Protein AF-A0AAE1Z637-F1 (afdb_monomer)

Mean predicted aligned error: 5.22 Å

Structure (mmCIF, N/CA/C/O backbone):
data_AF-A0AAE1Z637-F1
#
_entry.id   AF-A0AAE1Z637-F1
#
loop_
_atom_site.group_PDB
_atom_site.id
_atom_site.type_symbol
_atom_site.label_atom_id
_atom_site.label_alt_id
_atom_site.label_comp_id
_atom_site.label_asym_id
_atom_site.label_entity_id
_atom_site.label_seq_id
_atom_site.pdbx_PDB_ins_code
_atom_site.Cartn_x
_atom_site.Cartn_y
_atom_site.Cartn_z
_atom_site.occupancy
_atom_site.B_iso_or_equiv
_atom_site.auth_seq_id
_atom_site.auth_comp_id
_atom_site.auth_asym_id
_atom_site.auth_atom_id
_atom_site.pdbx_PDB_model_num
ATOM 1 N N . MET A 1 1 ? -5.690 -10.274 1.312 1.00 83.50 1 MET A N 1
ATOM 2 C CA . MET A 1 1 ? -5.830 -10.899 -0.022 1.00 83.50 1 MET A CA 1
ATOM 3 C C . MET A 1 1 ? -4.459 -10.932 -0.679 1.00 83.50 1 MET A C 1
ATOM 5 O O . MET A 1 1 ? -3.728 -9.970 -0.498 1.00 83.50 1 MET A O 1
ATOM 9 N N . VAL A 1 2 ? -4.098 -12.010 -1.378 1.00 82.44 2 VAL A N 1
ATOM 10 C CA . VAL A 1 2 ? -2.857 -12.088 -2.174 1.00 82.44 2 VAL A CA 1
ATOM 11 C C . VAL A 1 2 ? -3.231 -12.005 -3.644 1.00 82.44 2 VAL A C 1
ATOM 13 O O . VAL A 1 2 ? -4.194 -12.647 -4.063 1.00 82.44 2 VAL A O 1
ATOM 16 N N . VAL A 1 3 ? -2.482 -11.216 -4.402 1.00 83.62 3 VAL A N 1
ATOM 17 C CA . VAL A 1 3 ? -2.595 -11.095 -5.853 1.00 83.62 3 VAL A CA 1
ATOM 18 C C . VAL A 1 3 ? -1.228 -11.421 -6.443 1.00 83.62 3 VAL A C 1
ATOM 20 O O . VAL A 1 3 ? -0.223 -10.888 -5.987 1.00 83.62 3 VAL A O 1
ATOM 23 N N . ASN A 1 4 ? -1.186 -12.304 -7.437 1.00 80.94 4 ASN A N 1
ATOM 24 C CA . ASN A 1 4 ? 0.057 -12.692 -8.102 1.00 80.94 4 ASN A CA 1
ATOM 25 C C . ASN A 1 4 ? 0.212 -11.911 -9.403 1.00 80.94 4 ASN A C 1
ATOM 27 O O . ASN A 1 4 ? -0.778 -11.692 -10.110 1.00 80.94 4 ASN A O 1
ATOM 31 N N . HIS A 1 5 ? 1.440 -11.521 -9.734 1.00 79.56 5 HIS A N 1
ATOM 32 C CA . HIS A 1 5 ? 1.734 -10.949 -11.039 1.00 79.56 5 HIS A CA 1
ATOM 33 C C . HIS A 1 5 ? 1.483 -11.981 -12.153 1.00 79.56 5 HIS A C 1
ATOM 35 O O . HIS A 1 5 ? 1.718 -13.179 -11.984 1.00 79.56 5 HIS A O 1
ATOM 41 N N . GLY A 1 6 ? 0.980 -11.516 -13.301 1.00 72.69 6 GLY A N 1
ATOM 42 C CA . GLY A 1 6 ? 0.591 -12.389 -14.416 1.00 72.69 6 GLY A CA 1
ATOM 43 C C . GLY A 1 6 ? 1.769 -13.070 -15.118 1.00 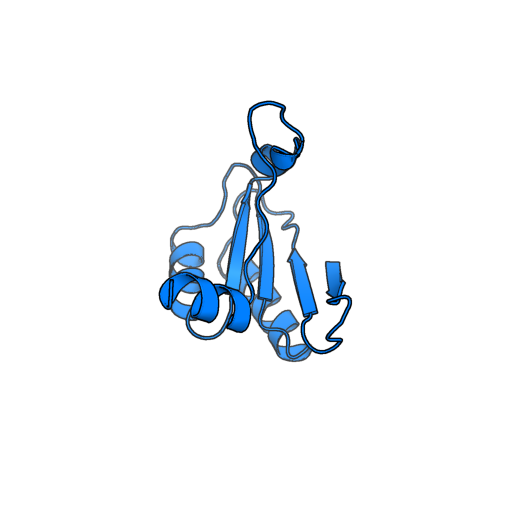72.69 6 GLY A C 1
ATOM 44 O O . GLY A 1 6 ? 1.596 -14.135 -15.702 1.00 72.69 6 GLY A O 1
ATOM 45 N N . GLU A 1 7 ? 2.958 -12.473 -15.039 1.00 72.50 7 GLU A N 1
ATOM 46 C CA . GLU A 1 7 ? 4.166 -12.950 -15.727 1.00 72.50 7 GLU A CA 1
ATOM 47 C C . GLU A 1 7 ? 5.258 -13.447 -14.769 1.00 72.50 7 GLU A C 1
ATOM 49 O O . GLU A 1 7 ? 6.084 -14.265 -15.164 1.00 72.50 7 GLU A O 1
ATOM 54 N N . ASP A 1 8 ? 5.247 -12.996 -13.508 1.00 74.56 8 ASP A N 1
ATOM 55 C CA . ASP A 1 8 ? 6.256 -13.359 -12.506 1.00 74.56 8 ASP A CA 1
ATOM 56 C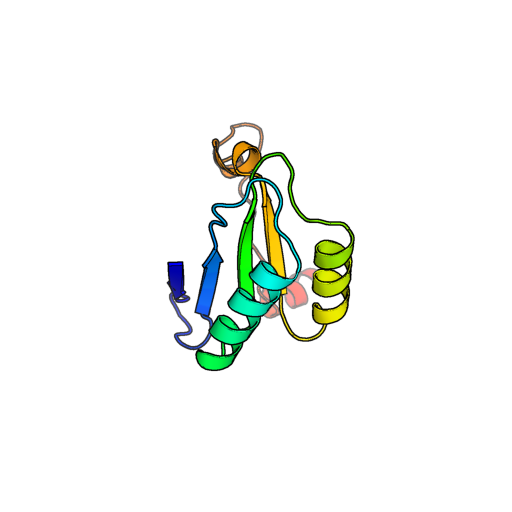 C . ASP A 1 8 ? 5.574 -13.890 -11.235 1.00 74.56 8 ASP A C 1
ATOM 58 O O . ASP A 1 8 ? 5.111 -13.112 -10.403 1.00 74.56 8 ASP A O 1
ATOM 62 N N . PRO A 1 9 ? 5.517 -15.216 -11.040 1.00 71.25 9 PRO A N 1
ATOM 63 C CA . PRO A 1 9 ? 4.920 -15.813 -9.849 1.00 71.25 9 PRO A CA 1
ATOM 64 C C . PRO A 1 9 ? 5.605 -15.411 -8.533 1.00 71.25 9 PRO A C 1
ATOM 66 O O . PRO A 1 9 ? 5.017 -15.617 -7.471 1.00 71.25 9 PRO A O 1
ATOM 69 N N . ALA A 1 10 ? 6.839 -14.890 -8.582 1.00 72.38 10 ALA A N 1
ATOM 70 C CA . ALA A 1 10 ? 7.563 -14.410 -7.408 1.00 72.38 10 ALA A CA 1
ATOM 71 C C . ALA A 1 10 ? 7.204 -12.959 -7.035 1.00 72.38 10 ALA A C 1
ATOM 73 O O . ALA A 1 10 ? 7.418 -12.562 -5.887 1.00 72.38 10 ALA A O 1
ATOM 74 N N . ASP A 1 11 ? 6.623 -12.180 -7.957 1.00 78.31 11 ASP A N 1
ATOM 75 C CA . ASP A 1 11 ? 6.096 -10.841 -7.672 1.00 78.31 11 ASP A CA 1
ATOM 76 C C . ASP A 1 11 ? 4.657 -10.961 -7.153 1.00 78.31 11 ASP A C 1
ATOM 78 O O . ASP A 1 11 ? 3.661 -10.903 -7.880 1.00 78.31 11 ASP A O 1
ATOM 82 N N . MET A 1 12 ? 4.563 -11.209 -5.850 1.00 85.81 12 MET A N 1
ATOM 83 C CA . MET A 1 12 ? 3.302 -11.256 -5.119 1.00 85.81 12 MET A CA 1
ATOM 84 C C . MET A 1 12 ? 2.993 -9.891 -4.498 1.00 85.81 12 MET A C 1
ATOM 86 O O . MET A 1 12 ? 3.878 -9.180 -4.015 1.00 85.81 12 MET A O 1
ATOM 90 N N . LEU A 1 13 ? 1.710 -9.541 -4.461 1.00 90.94 13 LEU A N 1
ATOM 91 C CA . LEU A 1 13 ? 1.199 -8.321 -3.852 1.00 90.94 13 LEU A CA 1
ATOM 92 C C . LEU A 1 13 ? 0.143 -8.663 -2.807 1.00 90.94 13 LEU A C 1
ATOM 94 O O . LEU A 1 13 ? -0.875 -9.297 -3.093 1.00 90.94 13 LEU A O 1
ATOM 98 N N . TYR A 1 14 ? 0.355 -8.179 -1.590 1.00 94.25 14 TYR A N 1
ATOM 99 C CA . TYR A 1 14 ? -0.653 -8.251 -0.544 1.00 94.25 14 TYR A CA 1
ATOM 100 C C . TYR A 1 14 ? -1.611 -7.059 -0.604 1.00 94.25 14 TYR A C 1
ATOM 102 O O . TYR A 1 14 ? -1.191 -5.924 -0.770 1.00 94.25 14 TYR A O 1
ATOM 110 N N . VAL A 1 15 ? -2.903 -7.297 -0.400 1.00 94.88 15 VAL A N 1
ATOM 111 C CA . VAL A 1 15 ? -3.903 -6.247 -0.166 1.00 94.88 15 VAL A CA 1
ATOM 112 C C . VAL A 1 15 ? -4.560 -6.503 1.186 1.00 94.88 15 VAL A C 1
ATOM 114 O O . VAL A 1 15 ? -5.214 -7.538 1.383 1.00 94.88 15 VAL A O 1
ATOM 117 N N . PHE A 1 16 ? -4.353 -5.586 2.127 1.00 95.06 16 PHE A N 1
ATOM 118 C CA . PHE A 1 16 ? -4.880 -5.650 3.487 1.00 95.06 16 PHE A CA 1
ATOM 119 C C . PHE A 1 16 ? -6.019 -4.649 3.677 1.00 95.06 16 PHE A C 1
ATOM 121 O O . PHE A 1 16 ? -5.890 -3.482 3.315 1.00 95.06 16 PHE A O 1
ATOM 128 N N . PHE A 1 17 ? -7.093 -5.117 4.311 1.00 94.38 17 PHE A N 1
ATOM 129 C CA . PHE A 1 17 ? -8.250 -4.326 4.730 1.00 94.38 17 PHE A CA 1
ATOM 130 C C . PHE A 1 17 ? -8.327 -4.394 6.260 1.00 94.38 17 PHE A C 1
ATOM 132 O O . PHE A 1 17 ? -8.846 -5.372 6.800 1.00 94.38 17 PHE A O 1
ATOM 139 N N . PRO A 1 18 ? -7.715 -3.448 6.987 1.00 93.19 18 PRO A N 1
ATOM 140 C CA . PRO A 1 18 ? -7.773 -3.413 8.438 1.00 93.19 18 PRO A CA 1
ATOM 141 C C . PRO A 1 18 ? -9.197 -3.103 8.909 1.00 93.19 18 PRO A C 1
ATOM 143 O O . PRO A 1 18 ? -9.815 -2.151 8.447 1.00 93.19 18 PRO A O 1
ATOM 146 N N . GLU A 1 19 ? -9.698 -3.875 9.871 1.00 89.50 19 GLU A N 1
ATOM 147 C CA . GLU A 1 19 ? -11.019 -3.631 10.476 1.00 89.50 19 GLU A CA 1
ATOM 148 C C . GLU A 1 19 ? -11.020 -2.403 11.405 1.00 89.50 19 GLU A C 1
ATOM 150 O O . GLU A 1 19 ? -12.064 -1.812 11.673 1.00 89.50 19 GLU A O 1
ATOM 155 N N . GLU A 1 20 ? -9.846 -2.016 11.913 1.00 90.00 20 GLU A N 1
ATOM 156 C CA . GLU A 1 20 ? -9.677 -0.871 12.805 1.00 90.00 20 GLU A CA 1
ATOM 157 C C . GLU A 1 20 ? -9.846 0.454 12.042 1.00 90.00 20 GLU A C 1
ATOM 159 O O . GLU A 1 20 ? -9.101 0.717 11.099 1.00 90.00 20 GLU A O 1
ATOM 164 N N . GLU A 1 21 ? -10.709 1.354 12.534 1.00 90.06 21 GLU A N 1
ATOM 165 C CA . GLU A 1 21 ? -10.829 2.714 11.976 1.00 90.06 21 GLU A CA 1
ATOM 166 C C . GLU A 1 21 ? -9.484 3.451 11.958 1.00 90.06 21 GLU A C 1
ATOM 168 O O . GLU A 1 21 ? -9.189 4.209 11.034 1.00 90.06 21 GLU A O 1
ATOM 173 N N . LYS A 1 22 ? -8.673 3.240 13.007 1.00 94.69 22 LYS A N 1
ATOM 174 C CA . LYS A 1 22 ? -7.338 3.816 13.150 1.00 94.69 22 LYS A CA 1
ATOM 175 C C . LYS A 1 22 ? -6.292 2.731 13.367 1.00 94.69 22 LYS A C 1
ATOM 177 O O . LYS A 1 22 ? -6.165 2.187 14.464 1.00 94.69 22 LYS A O 1
ATOM 182 N N . VAL A 1 23 ? -5.497 2.487 12.336 1.00 94.81 23 VAL A N 1
ATOM 183 C CA . VAL A 1 23 ? -4.517 1.404 12.290 1.00 94.81 23 VAL A CA 1
ATOM 184 C C . VAL A 1 23 ? -3.299 1.741 13.142 1.00 94.81 23 VAL A C 1
ATOM 186 O O . VAL A 1 23 ? -2.642 2.772 12.959 1.00 94.81 23 VAL A O 1
ATOM 189 N N . ASN A 1 24 ? -2.988 0.849 14.079 1.00 94.25 24 ASN A N 1
ATOM 190 C CA . ASN A 1 24 ? -1.874 0.997 15.011 1.00 94.25 24 ASN A CA 1
ATOM 191 C C . ASN A 1 24 ? -0.649 0.137 14.622 1.00 94.25 24 ASN A C 1
ATOM 193 O O . ASN A 1 24 ? -0.673 -0.675 13.698 1.00 94.25 24 ASN A O 1
ATOM 197 N N . MET A 1 25 ? 0.447 0.296 15.372 1.00 91.88 25 MET A N 1
ATOM 198 C CA . MET A 1 25 ? 1.713 -0.410 15.125 1.00 91.88 25 MET A CA 1
ATOM 199 C C . MET A 1 25 ? 1.608 -1.939 15.241 1.00 91.88 25 MET A C 1
ATOM 201 O O . MET A 1 25 ? 2.331 -2.661 14.556 1.00 91.88 25 MET A O 1
ATOM 205 N N . LYS A 1 26 ? 0.739 -2.449 16.123 1.00 92.94 26 LYS A N 1
ATOM 206 C CA . LYS A 1 26 ? 0.568 -3.894 16.326 1.00 92.94 26 LYS A CA 1
ATOM 207 C C . LYS A 1 26 ? 0.024 -4.536 15.052 1.00 92.94 26 LYS A C 1
ATOM 209 O O . LYS A 1 26 ? 0.551 -5.560 14.624 1.00 92.94 26 LYS A O 1
ATOM 214 N N . THR A 1 27 ? -0.961 -3.890 14.436 1.00 93.50 27 THR A N 1
ATOM 215 C CA . THR A 1 27 ? -1.590 -4.318 13.183 1.00 93.50 27 THR A CA 1
ATOM 216 C C . THR A 1 27 ? -0.590 -4.296 12.026 1.00 93.50 27 THR A C 1
ATOM 218 O O . THR A 1 27 ? -0.409 -5.306 11.351 1.00 93.50 27 THR A O 1
ATOM 221 N N . VAL A 1 28 ? 0.173 -3.205 11.872 1.00 92.44 28 VAL A N 1
ATOM 222 C CA . VAL A 1 28 ? 1.232 -3.112 10.845 1.00 92.44 28 VAL A CA 1
ATOM 223 C C . VAL A 1 28 ? 2.289 -4.208 11.019 1.00 92.44 28 VAL A C 1
ATOM 225 O O . VAL A 1 28 ? 2.671 -4.862 10.051 1.00 92.44 28 VAL A O 1
ATOM 228 N N . ARG A 1 29 ? 2.741 -4.465 12.253 1.00 92.00 29 ARG A N 1
ATOM 229 C CA . ARG A 1 29 ? 3.730 -5.519 12.524 1.00 92.00 29 ARG A CA 1
ATOM 230 C C . ARG A 1 29 ? 3.192 -6.919 12.214 1.00 92.00 29 ARG A C 1
ATOM 232 O O . ARG A 1 29 ? 3.955 -7.754 11.739 1.00 92.00 29 ARG A O 1
ATOM 239 N N . ALA A 1 30 ? 1.908 -7.177 12.460 1.00 93.75 30 ALA A N 1
ATOM 240 C CA . ALA A 1 30 ? 1.285 -8.446 12.093 1.00 93.75 30 ALA A CA 1
ATOM 241 C C . ALA A 1 30 ? 1.311 -8.667 10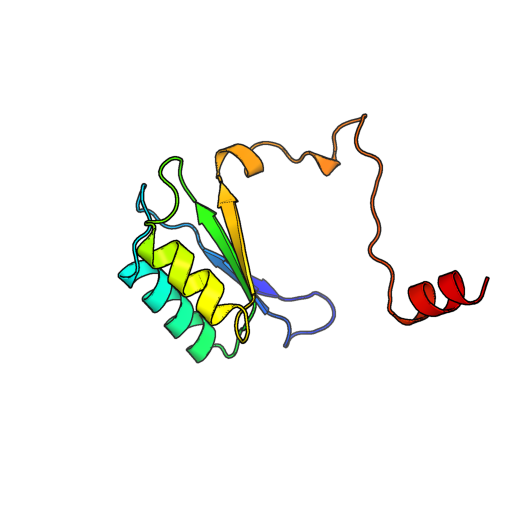.571 1.00 93.75 30 ALA A C 1
ATOM 243 O O . ALA A 1 30 ? 1.731 -9.735 10.128 1.00 93.75 30 ALA A O 1
ATOM 244 N N . TYR A 1 31 ? 0.971 -7.644 9.780 1.00 93.12 31 TYR A N 1
ATOM 245 C CA . TYR A 1 31 ? 1.037 -7.719 8.315 1.00 93.12 31 TYR A CA 1
ATOM 246 C C . TYR A 1 31 ? 2.458 -7.934 7.805 1.00 93.12 31 TYR A C 1
ATOM 248 O O . TYR A 1 31 ? 2.684 -8.792 6.959 1.00 93.12 31 TYR A O 1
ATOM 256 N N . LEU A 1 32 ? 3.435 -7.227 8.371 1.00 91.50 32 LEU A N 1
ATOM 257 C CA . LEU A 1 32 ? 4.844 -7.408 8.020 1.00 91.50 32 LEU A CA 1
ATOM 258 C C . LEU A 1 32 ? 5.350 -8.824 8.308 1.00 91.50 32 LEU A C 1
ATOM 260 O O . LEU A 1 32 ? 6.095 -9.380 7.506 1.00 91.50 32 LEU A O 1
ATOM 264 N N . ASN A 1 33 ? 4.946 -9.415 9.435 1.00 92.44 33 ASN A N 1
ATOM 265 C CA . ASN A 1 33 ? 5.311 -10.792 9.760 1.00 92.44 33 ASN A CA 1
ATOM 266 C C . ASN A 1 33 ? 4.722 -11.779 8.746 1.00 92.44 33 ASN A C 1
ATOM 268 O O . ASN A 1 33 ? 5.421 -12.696 8.323 1.00 92.44 33 ASN A O 1
ATOM 272 N N . GLN A 1 34 ? 3.467 -11.571 8.337 1.00 91.62 34 GLN A N 1
ATOM 273 C CA . GLN A 1 34 ? 2.821 -12.386 7.308 1.00 91.62 34 GLN A CA 1
ATOM 274 C C . GLN A 1 34 ? 3.535 -12.243 5.956 1.00 91.62 34 GLN A C 1
ATOM 276 O O . GLN A 1 34 ? 3.927 -13.237 5.355 1.00 91.62 34 GLN A O 1
ATOM 281 N N . MET A 1 35 ? 3.807 -11.009 5.524 1.00 91.56 35 MET A N 1
ATOM 282 C CA . MET A 1 35 ? 4.568 -10.735 4.301 1.00 91.56 35 MET A CA 1
ATOM 283 C C . MET A 1 35 ? 5.952 -11.394 4.322 1.00 91.56 35 MET A C 1
ATOM 285 O O . MET A 1 35 ? 6.383 -11.975 3.329 1.00 91.56 35 MET A O 1
ATOM 289 N N . GLN A 1 36 ? 6.640 -11.344 5.465 1.00 90.69 36 GLN A N 1
ATOM 290 C CA . GLN A 1 36 ? 7.947 -11.970 5.632 1.00 90.69 36 GLN A CA 1
ATOM 291 C C . GLN A 1 36 ? 7.876 -13.501 5.555 1.00 90.69 36 GLN A C 1
ATOM 293 O O . GLN A 1 36 ? 8.785 -14.112 4.996 1.00 90.69 36 GLN A O 1
ATOM 298 N N . GLN A 1 37 ? 6.828 -14.115 6.109 1.00 90.94 37 GLN A N 1
ATOM 299 C CA . GLN A 1 37 ? 6.623 -15.563 6.050 1.00 90.94 37 GLN A CA 1
ATOM 300 C C . GLN A 1 37 ? 6.439 -16.047 4.607 1.00 90.94 37 GLN A C 1
ATOM 302 O O . GLN A 1 37 ? 7.005 -17.072 4.230 1.00 90.94 37 GLN A O 1
ATOM 307 N N . ASP A 1 38 ? 5.739 -15.259 3.795 1.00 88.44 38 ASP A N 1
ATOM 308 C CA . ASP A 1 38 ? 5.455 -15.582 2.395 1.00 88.44 38 ASP A CA 1
ATOM 309 C C . ASP A 1 38 ? 6.477 -14.982 1.419 1.00 88.44 38 ASP A C 1
ATOM 311 O O . ASP A 1 38 ? 6.259 -14.969 0.211 1.00 88.44 38 ASP A O 1
ATOM 315 N N . SER A 1 39 ? 7.603 -14.465 1.931 1.00 88.00 39 SER A N 1
ATOM 316 C CA . SER A 1 39 ? 8.686 -13.856 1.139 1.00 88.00 39 SER A CA 1
ATOM 317 C C . SER A 1 39 ? 8.203 -12.784 0.151 1.00 88.00 39 SER A C 1
ATOM 319 O O . SER A 1 39 ? 8.730 -12.647 -0.950 1.00 88.00 39 SER A O 1
ATOM 321 N N . THR A 1 40 ? 7.198 -12.012 0.561 1.00 88.25 40 THR A N 1
ATOM 322 C CA . THR A 1 40 ? 6.595 -10.931 -0.217 1.00 88.25 40 THR A CA 1
ATOM 323 C C . THR A 1 40 ? 7.033 -9.579 0.335 1.00 88.25 40 THR A C 1
ATOM 325 O O . THR A 1 40 ? 7.077 -9.374 1.548 1.00 88.25 40 THR A O 1
ATOM 328 N N . TYR A 1 41 ? 7.321 -8.624 -0.550 1.00 89.38 41 TYR A N 1
ATOM 329 C CA . TYR A 1 41 ? 7.841 -7.309 -0.153 1.00 89.38 41 TYR A CA 1
ATOM 330 C C . TYR A 1 41 ? 6.912 -6.144 -0.485 1.00 89.38 41 TYR A C 1
ATOM 332 O O . TYR A 1 41 ? 7.200 -5.015 -0.092 1.00 89.38 41 TYR A O 1
ATOM 340 N N . ARG A 1 42 ? 5.790 -6.404 -1.163 1.00 91.75 42 ARG A N 1
ATOM 341 C CA . ARG A 1 42 ? 4.848 -5.379 -1.617 1.00 91.75 42 ARG A CA 1
ATOM 342 C C . ARG A 1 42 ? 3.483 -5.586 -0.985 1.00 91.75 42 ARG A C 1
ATOM 344 O O . ARG A 1 42 ? 2.953 -6.700 -0.995 1.00 91.75 42 ARG A O 1
ATOM 351 N N . ALA A 1 43 ? 2.902 -4.516 -0.456 1.00 94.31 43 ALA A N 1
ATOM 352 C CA . ALA A 1 43 ? 1.518 -4.542 -0.019 1.00 94.31 43 ALA A CA 1
ATOM 353 C C . ALA A 1 43 ? 0.808 -3.199 -0.177 1.00 94.31 43 ALA A C 1
ATOM 355 O O . ALA A 1 43 ? 1.407 -2.133 -0.043 1.00 94.31 43 ALA A O 1
ATOM 356 N N . ILE A 1 44 ? -0.500 -3.288 -0.384 1.00 94.88 44 ILE A N 1
ATOM 357 C CA . ILE A 1 44 ? -1.454 -2.194 -0.323 1.00 94.88 44 ILE A CA 1
ATOM 358 C C . ILE A 1 44 ? -2.237 -2.308 0.986 1.00 94.88 44 ILE A C 1
ATOM 360 O O . ILE A 1 44 ? -2.776 -3.368 1.313 1.00 94.88 44 ILE A O 1
ATOM 364 N N . LEU A 1 45 ? -2.323 -1.208 1.726 1.00 94.62 45 LEU A N 1
ATOM 365 C CA . LEU A 1 45 ? -3.205 -1.044 2.873 1.00 94.62 45 LEU A CA 1
ATOM 366 C C . LEU A 1 45 ? -4.379 -0.153 2.474 1.00 94.62 45 LEU A C 1
ATOM 368 O O . LEU A 1 45 ? -4.189 1.015 2.137 1.00 94.62 45 LEU A O 1
ATOM 3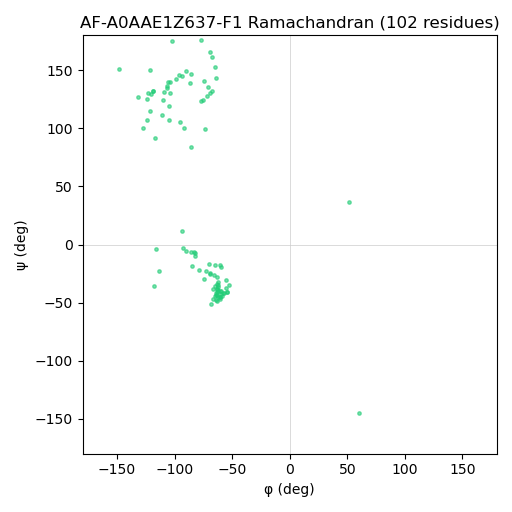72 N N . VAL A 1 46 ? -5.588 -0.695 2.564 1.00 95.56 46 VAL A N 1
ATOM 373 C CA . VAL A 1 46 ? -6.829 0.050 2.346 1.00 95.56 46 VAL A CA 1
ATOM 374 C C . VAL A 1 46 ? -7.345 0.521 3.703 1.00 95.56 46 VAL A C 1
ATOM 376 O O . VAL A 1 46 ? -7.792 -0.284 4.508 1.00 95.56 46 VAL A O 1
ATOM 379 N N . LEU A 1 47 ? -7.190 1.809 3.998 1.00 95.19 47 LEU A N 1
ATOM 380 C CA . LEU A 1 47 ? -7.445 2.425 5.298 1.00 95.19 47 LEU A CA 1
ATOM 381 C C . LEU A 1 47 ? -8.838 3.061 5.370 1.00 95.19 47 LEU A C 1
ATOM 383 O O . LEU A 1 47 ? -9.301 3.692 4.424 1.00 95.19 47 LEU A O 1
ATOM 387 N N . GLN A 1 48 ? -9.450 3.004 6.549 1.00 94.44 48 GLN A N 1
ATOM 388 C CA . GLN A 1 48 ? -10.648 3.782 6.868 1.00 94.44 48 GLN A CA 1
ATOM 389 C C . GLN A 1 48 ? -10.303 5.254 7.175 1.00 94.44 48 GLN A C 1
ATOM 391 O O . GLN A 1 48 ? -9.135 5.639 7.260 1.00 94.44 48 GLN A O 1
ATOM 396 N N . GLU A 1 49 ? -11.326 6.085 7.397 1.00 91.81 49 GLU A N 1
ATOM 397 C CA . GLU A 1 49 ? -11.228 7.551 7.522 1.00 91.81 49 GLU A CA 1
ATOM 398 C C . GLU A 1 49 ? -10.188 8.044 8.550 1.00 91.81 49 GLU A C 1
ATOM 400 O O . GLU A 1 49 ? -9.522 9.055 8.325 1.00 91.81 49 GLU A O 1
ATOM 405 N N . LYS A 1 50 ? -9.987 7.332 9.672 1.00 92.81 50 LYS A N 1
ATOM 406 C CA . LYS A 1 50 ? -9.022 7.756 10.709 1.00 92.81 50 LYS A CA 1
ATOM 407 C C . LYS A 1 50 ? -7.573 7.354 10.409 1.00 92.81 50 LYS A C 1
ATOM 409 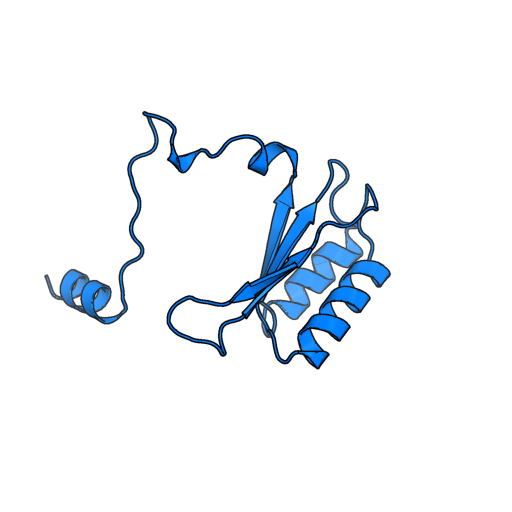O O . LYS A 1 50 ? -6.670 7.813 11.122 1.00 92.81 50 LYS A O 1
ATOM 414 N N . GLY A 1 51 ? -7.338 6.554 9.369 1.00 93.56 51 GLY A N 1
ATOM 415 C CA . GLY A 1 51 ? -6.020 6.246 8.821 1.00 93.56 51 GLY A CA 1
ATOM 416 C C . GLY A 1 51 ? -5.051 5.581 9.805 1.00 93.56 51 GLY A C 1
ATOM 417 O O . GLY A 1 51 ? -5.427 4.779 10.655 1.00 93.56 51 GLY A O 1
ATOM 418 N N . LEU A 1 52 ? -3.762 5.908 9.685 1.00 94.56 52 LEU A N 1
ATOM 419 C CA . LEU A 1 52 ? -2.687 5.370 10.530 1.00 94.56 52 LEU A CA 1
ATOM 420 C C . LEU A 1 52 ? -2.450 6.231 11.779 1.00 94.56 52 LEU A C 1
ATOM 422 O O . LEU A 1 52 ? -2.560 7.461 11.754 1.00 94.56 52 LEU A O 1
ATOM 426 N N . THR A 1 53 ? -2.016 5.612 12.879 1.00 94.88 53 THR A N 1
ATOM 427 C CA . THR A 1 53 ? -1.402 6.370 13.981 1.00 94.88 53 THR A CA 1
ATOM 428 C C . THR A 1 53 ? -0.079 7.009 13.530 1.00 94.88 53 THR A C 1
ATOM 430 O O . THR A 1 53 ? 0.607 6.450 12.671 1.00 94.88 53 THR A O 1
ATOM 433 N N . PRO A 1 54 ? 0.350 8.140 14.130 1.00 93.75 54 PRO A N 1
ATOM 434 C CA . PRO A 1 54 ? 1.632 8.765 13.786 1.00 93.75 54 PRO A CA 1
ATOM 435 C C . PRO A 1 54 ? 2.811 7.793 13.898 1.00 93.75 54 PRO A C 1
ATOM 437 O O . PRO A 1 54 ? 3.656 7.742 13.015 1.00 93.75 54 PRO A O 1
ATOM 440 N N . SER A 1 55 ? 2.809 6.956 14.940 1.00 93.25 55 SER A N 1
ATOM 441 C CA . SER A 1 55 ? 3.810 5.908 15.134 1.00 93.25 55 SER A CA 1
ATOM 442 C C . SER A 1 55 ? 3.824 4.886 13.995 1.00 93.25 55 SER A C 1
ATOM 444 O O . SER A 1 55 ? 4.893 4.573 13.484 1.00 93.25 55 SER A O 1
ATOM 446 N N . ALA A 1 56 ? 2.658 4.388 13.572 1.00 92.69 56 ALA A N 1
ATOM 447 C CA . ALA A 1 56 ? 2.554 3.433 12.472 1.00 92.69 56 ALA A CA 1
ATOM 448 C C . ALA A 1 56 ? 3.037 4.047 11.150 1.00 92.69 56 ALA A C 1
ATOM 450 O O . ALA A 1 56 ? 3.775 3.404 10.408 1.00 92.69 56 ALA A O 1
ATOM 451 N N . LYS A 1 57 ? 2.694 5.317 10.898 1.00 91.50 57 LYS A N 1
ATOM 452 C CA . LYS A 1 57 ? 3.158 6.056 9.718 1.00 91.50 57 LYS A CA 1
ATOM 453 C C . LYS A 1 57 ? 4.685 6.182 9.690 1.00 91.50 57 LYS A C 1
ATOM 455 O O . LYS A 1 57 ? 5.284 5.919 8.653 1.00 91.50 57 LYS A O 1
ATOM 460 N N . THR A 1 58 ? 5.315 6.520 10.817 1.00 91.50 58 THR A N 1
ATOM 461 C CA . THR A 1 58 ? 6.784 6.584 10.915 1.00 91.50 58 THR A CA 1
ATOM 462 C C . THR A 1 58 ? 7.430 5.229 10.635 1.00 91.50 58 THR A C 1
ATOM 464 O O . THR A 1 58 ? 8.356 5.163 9.835 1.00 91.50 58 THR A O 1
ATOM 467 N N . ALA A 1 59 ? 6.913 4.139 11.212 1.00 88.56 59 ALA A N 1
ATOM 468 C CA . ALA A 1 59 ? 7.475 2.810 10.960 1.00 88.56 59 ALA A CA 1
ATOM 469 C C . ALA A 1 59 ? 7.358 2.379 9.495 1.00 88.56 59 ALA A C 1
ATOM 471 O O . ALA A 1 59 ? 8.289 1.780 8.970 1.00 88.56 59 ALA A O 1
ATOM 472 N N . ILE A 1 60 ? 6.252 2.695 8.816 1.00 89.50 60 ILE A N 1
ATOM 473 C CA . ILE A 1 60 ? 6.114 2.406 7.381 1.00 89.50 60 ILE A CA 1
ATOM 474 C C . ILE A 1 60 ? 7.208 3.122 6.579 1.00 89.50 60 ILE A C 1
ATOM 476 O O . ILE A 1 60 ? 7.834 2.512 5.715 1.00 89.50 60 ILE A O 1
ATOM 480 N N . VAL A 1 61 ? 7.493 4.386 6.904 1.00 89.44 61 VAL A N 1
ATOM 481 C CA . VAL A 1 61 ? 8.564 5.154 6.250 1.00 89.44 61 VAL A CA 1
ATOM 482 C C . VAL A 1 61 ? 9.941 4.553 6.539 1.00 89.44 61 VAL A C 1
ATOM 484 O O . VAL A 1 61 ? 10.736 4.393 5.618 1.00 89.44 61 VAL A O 1
ATOM 487 N N . GLU A 1 62 ? 10.228 4.168 7.782 1.00 89.06 62 GLU A N 1
ATOM 488 C CA . GLU A 1 62 ? 11.509 3.540 8.148 1.00 89.06 62 GLU A CA 1
ATOM 489 C C . GLU A 1 62 ? 11.729 2.192 7.445 1.00 89.06 62 GLU A C 1
ATOM 491 O O . GLU A 1 62 ? 12.853 1.842 7.086 1.00 89.06 62 GLU A O 1
ATOM 496 N N . LEU A 1 63 ? 10.650 1.445 7.218 1.00 86.94 63 LEU A N 1
ATOM 497 C CA . LEU A 1 63 ? 10.679 0.130 6.579 1.00 86.94 63 LEU A CA 1
ATOM 498 C C . LEU A 1 63 ? 10.644 0.190 5.047 1.00 86.94 63 LEU A C 1
ATOM 500 O O . LEU A 1 63 ? 10.834 -0.846 4.404 1.00 86.94 63 LEU A O 1
ATOM 504 N N . SER A 1 64 ? 10.465 1.382 4.469 1.00 85.12 64 SER A N 1
ATOM 505 C CA . SER A 1 64 ? 10.378 1.602 3.018 1.00 85.12 64 SER A CA 1
ATOM 506 C C . SER A 1 64 ? 11.619 1.152 2.240 1.00 85.12 64 SER A C 1
ATOM 508 O O . SER A 1 64 ? 11.543 0.900 1.041 1.00 85.12 64 SER A O 1
ATOM 510 N N . CYS A 1 65 ? 12.764 0.998 2.915 1.00 86.81 65 CYS A N 1
ATOM 511 C CA . CYS A 1 65 ? 13.993 0.488 2.309 1.00 86.81 65 CYS A CA 1
ATOM 512 C C . CYS A 1 65 ? 13.916 -0.998 1.927 1.00 86.81 65 CYS A C 1
ATOM 514 O O . CYS A 1 65 ? 14.655 -1.438 1.049 1.00 86.81 65 CYS A O 1
ATOM 516 N N . LYS A 1 66 ? 13.050 -1.771 2.596 1.00 88.69 66 LYS A N 1
ATOM 517 C CA . LYS A 1 66 ? 12.897 -3.218 2.390 1.00 88.69 66 LYS A CA 1
ATOM 518 C C . LYS A 1 66 ? 11.504 -3.597 1.895 1.00 88.69 66 LYS A C 1
ATOM 520 O O . LYS A 1 66 ? 11.380 -4.549 1.132 1.00 88.69 66 LYS A O 1
ATOM 525 N N . TYR A 1 67 ? 10.472 -2.898 2.359 1.00 89.88 67 TYR A N 1
ATOM 526 C CA . TYR A 1 67 ? 9.081 -3.190 2.036 1.00 89.88 67 TYR A CA 1
ATOM 527 C C . TYR A 1 67 ? 8.448 -2.003 1.317 1.00 89.88 67 TYR A C 1
ATOM 529 O O . TYR A 1 67 ? 8.520 -0.873 1.793 1.00 89.88 67 TYR A O 1
ATOM 537 N N . THR A 1 68 ? 7.764 -2.265 0.211 1.00 91.38 68 THR A N 1
ATOM 538 C CA . THR A 1 68 ? 6.931 -1.273 -0.467 1.00 91.38 68 THR A CA 1
ATOM 539 C C . THR A 1 68 ? 5.517 -1.387 0.084 1.00 91.38 68 THR A C 1
ATOM 541 O O . THR A 1 68 ? 4.771 -2.300 -0.268 1.00 91.38 68 THR A O 1
ATOM 544 N N . LEU A 1 69 ? 5.174 -0.484 0.999 1.00 92.06 69 LEU A N 1
ATOM 545 C CA . LEU A 1 69 ? 3.849 -0.398 1.602 1.00 92.06 69 LEU A CA 1
ATOM 546 C C . LEU A 1 69 ? 3.160 0.870 1.111 1.00 92.06 69 LEU A C 1
ATOM 548 O O . LEU A 1 69 ? 3.561 1.979 1.469 1.00 92.06 69 LEU A O 1
ATOM 552 N N . GLU A 1 70 ? 2.119 0.694 0.312 1.00 92.19 70 GLU A N 1
ATOM 553 C CA . GLU A 1 70 ? 1.298 1.784 -0.205 1.00 92.19 70 GLU A CA 1
ATOM 554 C C . GLU A 1 70 ? -0.019 1.832 0.564 1.00 92.19 70 GLU A C 1
ATOM 556 O O . GLU A 1 70 ? -0.593 0.798 0.899 1.00 92.19 70 GLU A O 1
ATOM 561 N N . SER A 1 71 ? -0.495 3.032 0.883 1.00 92.44 71 SER A N 1
ATOM 562 C CA . SER A 1 71 ? -1.740 3.220 1.625 1.00 92.44 71 SER A CA 1
ATOM 563 C C . SER A 1 71 ? -2.726 4.046 0.816 1.00 92.44 71 SER A C 1
ATOM 565 O O . SER A 1 71 ? -2.371 5.145 0.393 1.00 92.44 71 SER A O 1
ATOM 567 N N . PHE A 1 72 ? -3.953 3.553 0.697 1.00 95.00 72 PHE A N 1
ATOM 568 C CA . PHE A 1 72 ? -5.087 4.259 0.103 1.00 95.00 72 PHE A CA 1
ATOM 569 C C . PHE A 1 72 ? -6.200 4.363 1.129 1.00 95.00 72 PHE A C 1
ATOM 571 O O . PHE A 1 72 ? -6.338 3.472 1.968 1.00 95.00 72 PHE A O 1
ATOM 578 N N . PHE A 1 73 ? -7.012 5.408 1.058 1.00 94.56 73 PHE A N 1
ATOM 579 C CA . PHE A 1 73 ? -8.253 5.438 1.819 1.00 94.56 73 PHE A CA 1
ATOM 580 C C . PHE A 1 73 ? -9.381 4.740 1.055 1.00 94.56 73 PHE A C 1
ATOM 582 O O . PHE A 1 73 ? -9.457 4.801 -0.171 1.00 94.56 73 PHE A O 1
ATOM 589 N N . GLU A 1 74 ? -10.296 4.092 1.776 1.00 92.25 74 GLU A N 1
ATOM 590 C CA . GLU A 1 74 ? -11.455 3.417 1.176 1.00 92.25 74 GLU A CA 1
ATOM 591 C C . GLU A 1 74 ? -12.271 4.354 0.280 1.00 92.25 74 GLU A C 1
ATOM 593 O O . GLU A 1 74 ? -12.678 3.968 -0.813 1.00 92.25 74 GLU A O 1
ATOM 598 N N . ASN A 1 75 ? -12.457 5.606 0.709 1.00 91.88 75 ASN A N 1
ATOM 599 C CA . ASN A 1 75 ? -13.193 6.614 -0.052 1.00 91.88 75 ASN A CA 1
ATOM 600 C C . ASN A 1 75 ? -12.501 7.010 -1.372 1.00 91.88 75 ASN A C 1
ATOM 602 O O . ASN A 1 75 ? -13.192 7.398 -2.311 1.00 91.88 75 ASN A O 1
ATOM 606 N N . GLU A 1 76 ? -11.174 6.885 -1.472 1.00 91.12 76 GLU A N 1
ATOM 607 C CA . GLU A 1 76 ? -10.415 7.138 -2.705 1.00 91.12 76 GLU A CA 1
ATOM 608 C C . GLU A 1 76 ? -10.596 6.006 -3.721 1.00 91.12 76 GLU A C 1
ATOM 610 O O . GLU A 1 76 ? -10.553 6.242 -4.926 1.00 91.12 76 GLU A O 1
ATOM 615 N N . LEU A 1 77 ? -10.833 4.783 -3.239 1.00 92.38 77 LEU A N 1
ATOM 616 C CA . LEU A 1 77 ? -10.990 3.589 -4.072 1.00 92.38 77 LEU A CA 1
ATOM 617 C C . LEU A 1 77 ? -12.450 3.293 -4.449 1.00 92.38 77 LEU A C 1
ATOM 619 O O . LEU 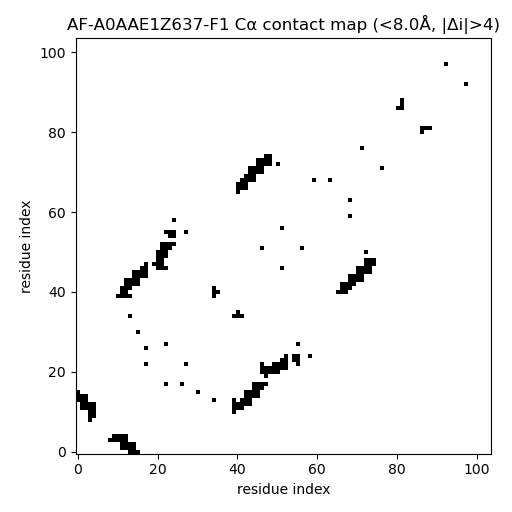A 1 77 ? -12.704 2.360 -5.208 1.00 92.38 77 LEU A O 1
ATOM 623 N N . MET A 1 78 ? -13.415 4.080 -3.957 1.00 89.94 78 MET A N 1
ATOM 624 C CA . MET A 1 78 ? -14.838 3.911 -4.292 1.00 89.94 78 MET A CA 1
ATOM 625 C C . MET A 1 78 ? -15.138 4.126 -5.779 1.00 89.94 78 MET A C 1
ATOM 627 O O . MET A 1 78 ? -16.109 3.572 -6.294 1.00 89.94 78 MET A O 1
ATOM 631 N N . VAL A 1 79 ? -14.339 4.949 -6.461 1.00 91.50 79 VAL A N 1
ATOM 632 C CA . VAL A 1 79 ? -14.506 5.262 -7.883 1.00 91.50 79 VAL A CA 1
ATOM 633 C C . VAL A 1 79 ? -13.165 5.115 -8.582 1.00 91.50 79 VAL A C 1
ATOM 635 O O . VAL A 1 79 ? -12.183 5.745 -8.196 1.00 91.50 79 VAL A O 1
ATOM 638 N N . ASN A 1 80 ? -13.130 4.323 -9.653 1.00 90.44 80 ASN A N 1
ATOM 639 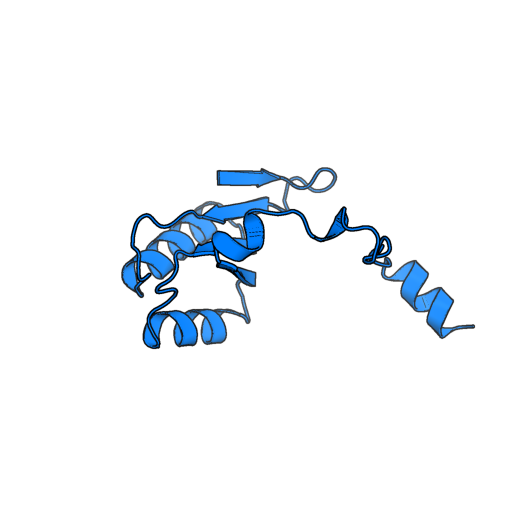C CA . ASN A 1 80 ? -11.936 4.195 -10.471 1.00 90.44 80 ASN A CA 1
ATOM 640 C C . ASN A 1 80 ? -11.724 5.455 -11.327 1.00 90.44 80 ASN A C 1
ATOM 642 O O . ASN A 1 80 ? -12.327 5.618 -12.389 1.00 90.44 80 ASN A O 1
ATOM 646 N N . ILE A 1 81 ? -10.844 6.352 -10.877 1.00 91.94 81 ILE A N 1
ATOM 647 C CA . ILE A 1 81 ? -10.580 7.618 -11.575 1.00 91.94 81 ILE A CA 1
ATOM 648 C C . ILE A 1 81 ? -9.948 7.427 -12.960 1.00 91.94 81 ILE A C 1
ATOM 650 O O . ILE A 1 81 ? -10.014 8.346 -13.773 1.00 91.94 81 ILE A O 1
ATOM 654 N N . THR A 1 82 ? -9.372 6.257 -13.266 1.00 91.31 82 THR A N 1
ATOM 655 C CA . THR A 1 82 ? -8.776 5.995 -14.588 1.00 91.31 82 THR A CA 1
ATOM 656 C C . THR A 1 82 ? -9.818 5.874 -15.697 1.00 91.31 82 THR A C 1
ATOM 658 O O . THR A 1 82 ? -9.468 5.944 -16.868 1.00 91.31 82 THR A O 1
ATOM 661 N N . GLU A 1 83 ? -11.091 5.677 -15.348 1.00 90.94 83 GLU A N 1
ATOM 662 C CA . GLU A 1 83 ? -12.209 5.607 -16.301 1.00 90.94 83 GLU A CA 1
ATOM 663 C C . GLU A 1 83 ? -12.848 6.977 -16.556 1.00 90.94 83 GLU A C 1
ATOM 665 O O . GLU A 1 83 ? -13.736 7.123 -17.398 1.00 90.94 83 GLU A O 1
ATOM 670 N N . HIS A 1 84 ? -12.412 8.004 -15.826 1.00 93.50 84 HIS A N 1
ATOM 671 C CA . HIS A 1 84 ? -12.952 9.342 -15.970 1.00 93.50 84 HIS A CA 1
ATOM 672 C C . HIS A 1 84 ? -12.510 9.975 -17.297 1.00 93.50 84 HIS A C 1
ATOM 674 O O . HIS A 1 84 ? -11.330 9.979 -17.629 1.00 93.50 84 HIS A O 1
ATOM 680 N N . GLN A 1 85 ? -13.436 10.618 -18.021 1.00 92.38 85 GLN A N 1
ATOM 681 C CA . GLN A 1 85 ? -13.185 11.208 -19.349 1.00 92.38 85 GLN A CA 1
ATOM 682 C C . GLN A 1 85 ? -12.010 12.205 -19.385 1.00 92.38 85 GLN A C 1
ATOM 684 O O . GLN A 1 85 ? -11.355 12.360 -20.413 1.00 92.38 85 GLN A O 1
ATOM 689 N N . LEU A 1 86 ? -11.758 12.910 -18.279 1.00 93.94 86 LEU A N 1
ATOM 690 C CA . LEU A 1 86 ? -10.660 13.881 -18.174 1.00 93.94 86 LEU A CA 1
ATOM 691 C C . LEU A 1 86 ? -9.299 13.250 -17.841 1.00 93.94 86 LEU A C 1
ATOM 693 O O . LEU A 1 86 ? -8.301 13.968 -17.816 1.00 93.94 86 LEU A O 1
ATOM 697 N N . VAL A 1 87 ? -9.248 11.947 -17.560 1.00 92.75 87 VAL A N 1
ATOM 698 C CA . VAL A 1 87 ? -8.015 11.228 -17.231 1.00 92.75 87 VAL A CA 1
ATOM 699 C C . VAL A 1 87 ? -7.613 10.390 -18.448 1.00 92.75 87 VAL A C 1
ATOM 701 O O . VAL A 1 87 ? -8.278 9.401 -18.749 1.00 92.75 87 VAL A O 1
ATOM 704 N N . PRO A 1 88 ? -6.556 10.771 -19.191 1.00 95.06 88 PRO A N 1
ATOM 705 C CA . PRO A 1 88 ? -6.074 9.954 -20.295 1.00 95.06 88 PRO A CA 1
ATOM 706 C C . PRO A 1 88 ? -5.469 8.645 -19.773 1.00 95.06 88 PRO A C 1
ATOM 708 O O . PRO A 1 88 ? -5.086 8.527 -18.607 1.00 95.06 88 PRO A O 1
ATOM 711 N N . GLN A 1 89 ? -5.341 7.657 -20.655 1.00 93.44 89 GLN A N 1
ATOM 712 C CA . GLN A 1 89 ? -4.673 6.406 -20.320 1.00 93.44 89 GLN A CA 1
ATOM 713 C C . GLN A 1 89 ? -3.168 6.638 -20.127 1.00 93.44 89 GLN A C 1
ATOM 715 O O . GLN A 1 89 ? -2.507 7.230 -20.982 1.00 93.44 89 GLN A O 1
ATOM 720 N N . HIS A 1 90 ? -2.627 6.138 -19.017 1.00 94.25 90 HIS A N 1
ATOM 721 C CA . HIS A 1 90 ? -1.201 6.198 -18.706 1.00 94.25 90 HIS A CA 1
ATOM 722 C C . HIS A 1 90 ? -0.603 4.793 -18.805 1.00 94.25 90 HIS A C 1
ATOM 724 O O . HIS A 1 90 ? -1.073 3.881 -18.129 1.00 94.25 90 HIS A O 1
ATOM 730 N N . ASN A 1 91 ? 0.438 4.629 -19.622 1.00 92.06 91 ASN A N 1
ATOM 731 C CA . ASN A 1 91 ? 1.173 3.371 -19.752 1.00 92.06 91 ASN A CA 1
ATOM 732 C C . ASN A 1 91 ? 2.562 3.527 -19.126 1.00 92.06 91 ASN A C 1
ATOM 734 O O . ASN A 1 91 ? 3.266 4.502 -19.398 1.00 92.06 91 ASN A O 1
ATOM 738 N N . VAL A 1 92 ? 2.947 2.574 -18.277 1.00 91.12 92 VAL A N 1
ATOM 739 C CA . VAL A 1 92 ? 4.274 2.554 -17.651 1.00 91.12 92 VAL A CA 1
ATOM 740 C C . VAL A 1 92 ? 5.289 2.062 -18.678 1.00 91.12 92 VAL A C 1
ATOM 742 O O . VAL A 1 92 ? 5.128 0.977 -19.225 1.00 91.12 92 VAL A O 1
ATOM 745 N N . LEU A 1 93 ? 6.327 2.861 -18.932 1.00 91.38 93 LEU A N 1
ATOM 746 C CA . LEU A 1 93 ? 7.404 2.490 -19.849 1.00 91.38 93 LEU A CA 1
ATOM 747 C C . LEU A 1 93 ? 8.330 1.447 -19.219 1.00 91.38 93 LEU A C 1
ATOM 749 O O . LEU A 1 93 ? 8.707 1.553 -18.047 1.00 91.38 93 LEU A O 1
ATOM 753 N N . THR A 1 94 ? 8.767 0.497 -20.036 1.00 91.69 94 THR A N 1
ATOM 754 C CA . THR A 1 94 ? 9.853 -0.428 -19.703 1.00 91.69 94 THR A CA 1
ATOM 755 C C . THR A 1 94 ? 11.202 0.299 -19.644 1.00 91.69 94 THR A C 1
ATOM 757 O O . THR A 1 94 ? 11.358 1.436 -20.101 1.00 91.69 94 THR A O 1
ATOM 760 N N . GLN A 1 95 ? 12.223 -0.355 -19.077 1.00 90.56 95 GLN A N 1
ATOM 761 C CA . GLN A 1 95 ? 13.570 0.230 -19.033 1.00 90.56 95 GLN A CA 1
ATOM 762 C C . GLN A 1 95 ? 14.154 0.454 -20.436 1.00 90.56 95 GLN A C 1
ATOM 764 O O . GLN A 1 95 ? 14.856 1.443 -20.647 1.00 90.56 95 GLN A O 1
ATOM 769 N N . GLU A 1 96 ? 13.847 -0.435 -21.382 1.00 92.38 96 GLU A N 1
ATOM 770 C CA . GLU A 1 96 ? 14.296 -0.346 -22.774 1.00 92.38 96 GLU A CA 1
ATOM 771 C C . GLU A 1 96 ? 13.634 0.835 -23.492 1.00 92.38 96 GLU A C 1
ATOM 773 O O . GLU A 1 96 ? 14.340 1.699 -24.012 1.00 92.38 96 GLU A O 1
ATOM 778 N N . GLU A 1 97 ? 12.303 0.946 -23.419 1.00 92.88 97 GLU A N 1
ATOM 779 C CA . GLU A 1 97 ? 11.552 2.071 -24.000 1.00 92.88 97 GLU A CA 1
ATOM 780 C C . GLU A 1 97 ? 11.979 3.412 -23.395 1.00 92.88 97 GLU A C 1
ATOM 782 O O . GLU A 1 97 ? 12.124 4.411 -24.101 1.00 92.88 97 GLU A O 1
ATOM 787 N N . LYS A 1 98 ? 12.227 3.447 -22.079 1.00 93.19 98 LYS A N 1
ATOM 788 C CA . LYS A 1 98 ? 12.729 4.649 -21.407 1.00 93.19 98 LYS A CA 1
ATOM 789 C C . LYS A 1 98 ? 14.107 5.053 -21.933 1.00 93.19 98 LYS A C 1
ATOM 791 O O . LYS A 1 98 ? 14.364 6.247 -22.079 1.00 93.19 98 LYS A O 1
ATOM 796 N N . LYS A 1 99 ? 15.000 4.090 -22.185 1.00 93.88 99 LYS A N 1
ATOM 797 C CA . LYS A 1 99 ? 16.333 4.361 -22.735 1.00 93.88 99 LYS A CA 1
ATOM 798 C C . LYS A 1 99 ? 16.236 4.887 -24.168 1.00 93.88 99 LYS A C 1
ATOM 800 O O . LYS A 1 99 ? 16.842 5.913 -24.452 1.00 93.88 99 LYS A O 1
ATOM 805 N N . GLU A 1 100 ? 15.433 4.250 -25.021 1.00 95.44 100 GLU A N 1
ATOM 806 C CA . GLU A 1 100 ? 15.203 4.708 -26.400 1.00 95.44 100 GLU A CA 1
ATOM 807 C C . GLU A 1 100 ? 14.640 6.136 -26.433 1.00 95.44 100 GLU A C 1
ATOM 809 O O . GLU A 1 100 ? 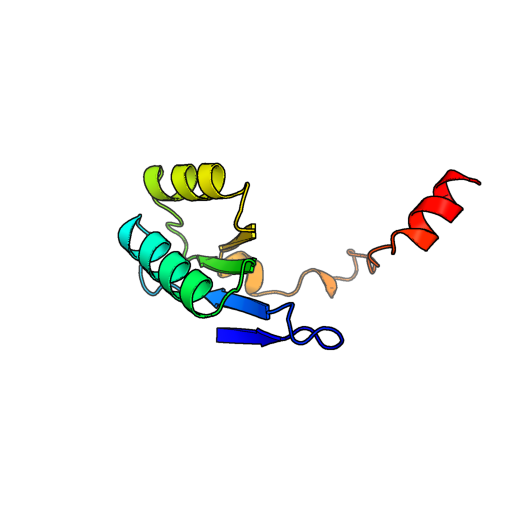15.085 6.966 -27.225 1.00 95.44 100 GLU A O 1
ATOM 814 N N . LEU A 1 101 ? 13.698 6.450 -25.537 1.00 94.31 101 LEU A N 1
ATOM 815 C CA . LEU A 1 101 ? 13.110 7.785 -25.441 1.00 94.31 101 LEU A CA 1
ATOM 816 C C . LEU A 1 101 ? 14.140 8.863 -25.076 1.00 94.31 101 LEU A C 1
ATOM 818 O O . LEU A 1 101 ? 14.027 9.982 -25.559 1.00 94.31 101 LEU A O 1
ATOM 822 N N . LEU A 1 102 ? 15.116 8.543 -24.220 1.00 94.38 102 LEU A N 1
ATOM 823 C CA . LEU A 1 102 ? 16.171 9.476 -23.803 1.00 94.38 102 LEU A CA 1
ATOM 824 C C . LEU A 1 102 ? 17.288 9.633 -24.844 1.00 94.38 102 LEU A C 1
ATOM 826 O O . LEU A 1 102 ? 18.028 10.613 -24.791 1.00 94.38 102 LEU A O 1
ATOM 830 N N . GLU A 1 103 ? 17.448 8.661 -25.743 1.00 93.00 103 GLU A N 1
ATOM 831 C CA . GLU A 1 103 ? 18.419 8.709 -26.843 1.00 93.00 103 GLU A CA 1
ATOM 832 C C . GLU A 1 103 ? 17.907 9.507 -28.060 1.00 93.00 103 GLU A C 1
ATOM 834 O O . GLU A 1 103 ? 18.691 9.801 -28.966 1.00 93.00 103 GLU A O 1
ATOM 839 N N . ARG A 1 104 ? 16.618 9.870 -28.080 1.00 69.88 104 ARG A N 1
ATOM 840 C CA . ARG A 1 104 ? 15.980 10.737 -29.084 1.00 69.88 104 ARG A CA 1
ATOM 841 C C . ARG A 1 104 ? 15.996 12.209 -28.684 1.00 69.88 104 ARG A C 1
ATOM 843 O O . ARG A 1 104 ? 16.137 13.035 -29.614 1.00 69.88 104 ARG A O 1
#

Sequence (104 aa):
MVVNHGEDPADMLYVFFPEEEKVNMKTVRAYLNQMQQDSTYRAILVLQEKGLTPSAKTAIVELSCKYTLESFFENELMVNITEHQLVPQHNVLTQEEKKELLER

Foldseek 3Di:
DKDADPPDNLAIEAEDEDPDLEDEPVNVVVVVVVCVVSVYQHYEYAHEPNYYDPVNVVVQVVCVVRHHYHYDYPVRVPDDCCPPPVHDDDDDDDPVRVVVVVVD

InterPro domains:
  IPR000783 RNA polymerase, subunit H/Rpb5 C-terminal [PF01191] (79-104)
  IPR005571 RNA polymerase, Rpb5, N-terminal [PF03871] (2-35)
  IPR014381 DNA-directed RNA polymerase subunit Rpo5/Rpb5 [PTHR10535] (4-104)
  IPR035913 RPB5-like RNA polymerase subunit superfamily [G3DSA:3.90.940.20] (77-104)
  IPR035913 RPB5-like RNA polymerase subunit superfamily [SSF55287] (77-104)
  IPR036710 RNA polymerase Rpb5, N-terminal domain superfamily [G3DSA:3.40.1340.10] (1-76)
  IPR036710 RNA polymerase Rpb5, N-terminal domain superfamily [SSF53036] (2-80)

Organism: Schistosoma mekongi (NCBI:txid38744)

Nearest PDB structures (foldseek):
  8uis-assembly1_E  TM=9.732E-01  e=1.143E-11  Sus scrofa
  9bz0-assembly1_E  TM=9.737E-01  e=1.485E-11  Sus scrofa
  8uha-assembly1_E  TM=9.767E-01  e=9.252E-11  Sus scrofa
  7vba-assembly1_E  TM=9.423E-01  e=5.856E-11  Homo sapien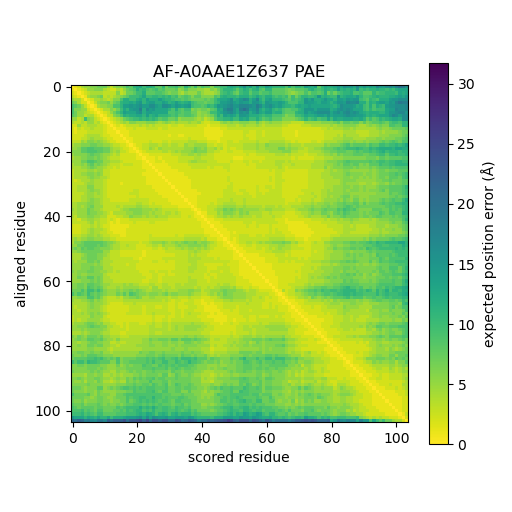s
  5flm-assembly1_E  TM=9.507E-01  e=6.673E-11  Bos taurus

Radius of gyration: 16.63 Å; Cα contacts (8 Å, |Δi|>4): 128; chains: 1; bounding box: 33×30×45 Å

pLDDT: mean 90.33, std 5.58, range [69.88, 95.56]

Solvent-accessible surface area (backbone atoms only — not comparable to full-atom values): 6170 Å² total; per-residue (Å²): 90,82,46,66,42,94,88,39,82,79,51,40,37,37,43,45,75,62,89,50,53,55,39,44,52,69,60,54,51,52,51,50,53,52,30,56,73,69,70,36,46,38,34,39,38,42,30,38,96,64,30,60,36,72,68,32,51,52,50,52,61,72,41,48,88,72,32,50,76,44,77,46,45,52,81,66,66,73,54,72,63,73,75,36,93,89,39,76,90,83,79,86,74,51,75,65,58,50,50,57,61,73,74,107

Secondary structure (DSSP, 8-state):
-EEE-SS-TT-EEEEE--SSSSB-HHHHHHHHHHHHHTT--EEEEEE-TT-B-HHHHHHHHHHTTT-EEEEEEHHHHSS-GGGSTTS----PPPHHHHHHHHH-